Protein AF-A0A9P6IQD7-F1 (afdb_monomer_lite)

Sequence (104 aa):
MLQMFLDWALKWNGKEHVYLPDFVRHFGLLNRDASTKAFEDIINSTQIPQKRQEAIREAYKYFQEHHEETFWANHAVKHNARMTRKKAAIAIQNAGLQDAEASF

Secondary structure (DSSP, 8-state):
-HHHHHHHHH--SSS----HHHHHHHHT---HHHHHHHHHHHHT-TTS-HHHHHHHHHHHHHHHHHTHHHHHHHHHHHHHHHHHHHHHHHHHHHHHHHHHHTT-

Organism: NCBI:txid1440133

Structure (mmCIF, N/CA/C/O backbone):
data_AF-A0A9P6IQD7-F1
#
_entry.id   AF-A0A9P6IQD7-F1
#
loop_
_atom_site.group_PDB
_atom_site.id
_atom_site.type_symbol
_atom_site.label_atom_id
_atom_site.label_alt_id
_atom_site.label_comp_id
_atom_site.label_asym_id
_atom_site.label_entity_id
_atom_site.label_seq_id
_atom_site.pdbx_PDB_ins_code
_atom_site.Cartn_x
_atom_site.Cartn_y
_atom_site.Cartn_z
_atom_site.occupancy
_atom_site.B_iso_or_equiv
_atom_site.auth_seq_id
_atom_site.auth_comp_id
_atom_site.auth_asym_id
_atom_site.auth_atom_id
_atom_site.pdbx_PDB_model_num
ATOM 1 N N . MET A 1 1 ? -11.933 0.391 -9.816 1.00 81.44 1 MET A N 1
ATOM 2 C CA . MET A 1 1 ? -10.585 0.156 -9.250 1.00 81.44 1 MET A CA 1
ATOM 3 C C . MET A 1 1 ? -10.649 -0.051 -7.740 1.00 81.44 1 MET A C 1
ATOM 5 O O . MET A 1 1 ? -10.249 -1.116 -7.302 1.00 81.44 1 MET A O 1
ATOM 9 N N . LEU A 1 2 ? -11.246 0.869 -6.969 1.00 87.69 2 LEU A N 1
ATOM 10 C CA . LEU A 1 2 ? -11.431 0.712 -5.516 1.00 87.69 2 LEU A CA 1
ATOM 11 C C . LEU A 1 2 ? -12.108 -0.610 -5.106 1.00 87.69 2 LEU A C 1
ATOM 13 O O . LEU A 1 2 ? -11.624 -1.270 -4.197 1.00 87.69 2 LEU A O 1
ATOM 17 N N . GLN A 1 3 ? -13.160 -1.047 -5.811 1.00 90.75 3 GLN A N 1
ATOM 18 C CA . GLN A 1 3 ? -13.836 -2.311 -5.481 1.00 90.75 3 GLN A CA 1
ATOM 19 C C . GLN A 1 3 ? -12.893 -3.523 -5.528 1.00 90.75 3 GLN A C 1
ATOM 21 O O . GLN A 1 3 ? -12.902 -4.330 -4.61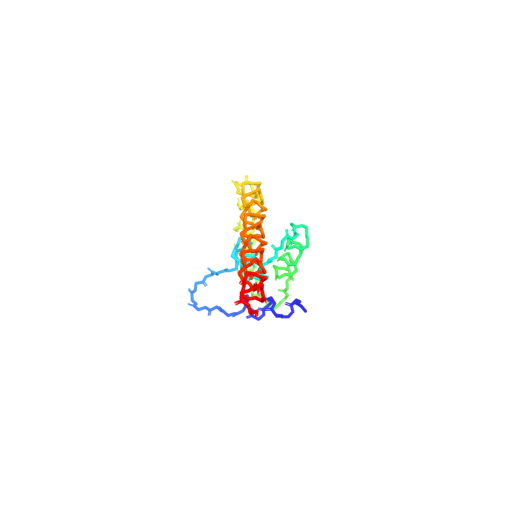6 1.00 90.75 3 GLN A O 1
ATOM 26 N N . MET A 1 4 ? -12.003 -3.601 -6.522 1.00 92.88 4 MET A N 1
ATOM 27 C CA . MET A 1 4 ? -11.005 -4.676 -6.612 1.00 92.88 4 MET A CA 1
ATOM 28 C C . MET A 1 4 ? -10.041 -4.667 -5.416 1.00 92.88 4 MET A C 1
ATOM 30 O O . MET A 1 4 ? -9.636 -5.722 -4.928 1.00 92.88 4 MET A O 1
ATOM 34 N N . PHE A 1 5 ? -9.670 -3.479 -4.936 1.00 92.62 5 PHE A N 1
ATOM 35 C CA . PHE A 1 5 ? -8.824 -3.339 -3.755 1.00 92.62 5 PHE A CA 1
ATOM 36 C C . PHE A 1 5 ? -9.553 -3.769 -2.481 1.00 92.62 5 PHE A C 1
ATOM 38 O O . PHE A 1 5 ? -8.968 -4.450 -1.640 1.00 92.62 5 PHE A O 1
ATOM 45 N N . LEU A 1 6 ? -10.837 -3.425 -2.369 1.00 92.00 6 LEU A N 1
ATOM 46 C CA . LEU A 1 6 ? -11.691 -3.851 -1.266 1.00 92.00 6 LEU A CA 1
ATOM 47 C C . LEU A 1 6 ? -11.915 -5.361 -1.284 1.00 92.00 6 LEU A C 1
ATOM 49 O O . LEU A 1 6 ? -11.739 -5.997 -0.253 1.00 92.00 6 LEU A O 1
ATOM 53 N N . ASP A 1 7 ? -12.186 -5.960 -2.441 1.00 93.25 7 ASP A N 1
ATOM 54 C CA . ASP A 1 7 ? -12.342 -7.410 -2.570 1.00 93.25 7 ASP A CA 1
ATOM 55 C C . ASP A 1 7 ? -11.080 -8.145 -2.094 1.00 93.25 7 ASP A C 1
ATOM 57 O O . ASP A 1 7 ? -11.166 -9.172 -1.425 1.00 93.25 7 ASP A O 1
ATOM 61 N N . TRP A 1 8 ? -9.890 -7.615 -2.391 1.00 93.12 8 TRP A N 1
ATOM 62 C CA . TRP A 1 8 ? -8.634 -8.144 -1.857 1.00 93.12 8 TRP A CA 1
ATOM 63 C C . TRP A 1 8 ? -8.496 -7.928 -0.345 1.00 93.12 8 TRP A C 1
ATOM 65 O O . TRP A 1 8 ? -8.111 -8.856 0.365 1.00 93.12 8 TRP A O 1
ATOM 75 N N . ALA A 1 9 ? -8.836 -6.744 0.166 1.00 90.94 9 ALA A N 1
ATOM 76 C CA . ALA A 1 9 ? -8.776 -6.437 1.596 1.00 90.94 9 ALA A CA 1
ATOM 77 C C . ALA A 1 9 ? -9.764 -7.276 2.434 1.00 90.94 9 ALA A C 1
ATOM 79 O O . ALA A 1 9 ? -9.512 -7.592 3.603 1.00 90.94 9 ALA A O 1
ATOM 80 N N . LEU A 1 10 ? -10.885 -7.670 1.828 1.00 91.19 10 LEU A N 1
ATOM 81 C CA . LEU A 1 10 ? -11.939 -8.475 2.439 1.00 91.19 1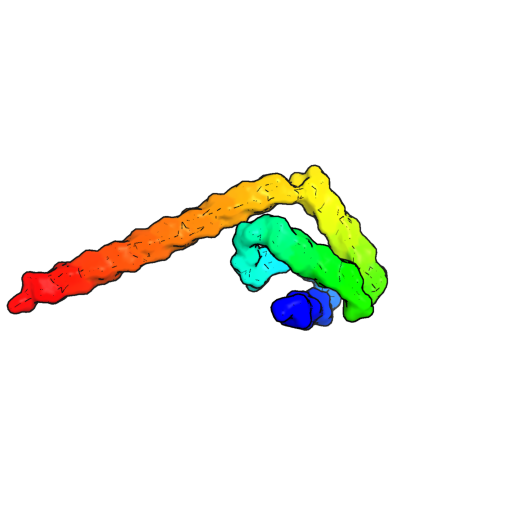0 LEU A CA 1
ATOM 82 C C . LEU A 1 10 ? -11.673 -9.984 2.373 1.00 91.19 10 LEU A C 1
ATOM 84 O O . LEU A 1 10 ? -12.285 -10.721 3.144 1.00 91.19 10 LEU A O 1
ATOM 88 N N . LYS A 1 11 ? -10.736 -10.453 1.535 1.00 87.56 11 LYS A N 1
ATOM 89 C CA . LYS A 1 11 ? -10.263 -11.852 1.510 1.00 87.56 11 LYS A CA 1
ATOM 90 C C . LYS A 1 11 ? -9.420 -12.163 2.751 1.00 87.56 11 LYS A C 1
ATOM 92 O O . LYS A 1 11 ? -8.209 -12.340 2.677 1.00 87.56 11 LYS A O 1
ATOM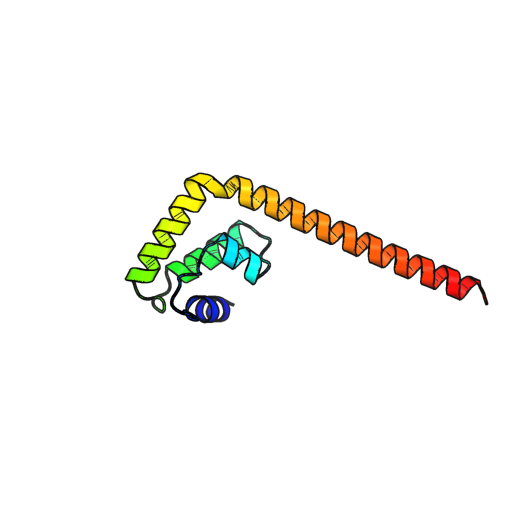 97 N N . TRP A 1 12 ? -10.060 -12.175 3.914 1.00 74.56 12 TRP A N 1
ATOM 98 C CA . TRP A 1 12 ? -9.438 -12.462 5.199 1.00 74.56 12 TRP A CA 1
ATOM 99 C C . TRP A 1 12 ? -9.379 -13.975 5.434 1.00 74.56 12 TRP A C 1
ATOM 101 O O . TRP A 1 12 ? -10.406 -14.620 5.614 1.00 74.56 12 TRP A O 1
ATOM 111 N N . ASN A 1 13 ? -8.170 -14.538 5.475 1.00 70.69 13 ASN A N 1
ATOM 112 C CA . ASN A 1 13 ? -7.934 -15.966 5.736 1.00 70.69 13 ASN A CA 1
ATOM 113 C C . ASN A 1 13 ? -7.444 -16.211 7.177 1.00 70.69 13 ASN A C 1
ATOM 115 O O . ASN A 1 13 ? -6.528 -16.997 7.406 1.00 70.69 13 ASN A O 1
ATOM 119 N N . GLY A 1 14 ? -7.992 -15.481 8.155 1.00 74.38 14 GLY A N 1
ATOM 120 C CA . GLY A 1 14 ? -7.616 -15.606 9.572 1.00 74.38 14 GLY A CA 1
ATOM 121 C C . GLY A 1 14 ? -6.327 -14.878 9.981 1.00 74.38 14 GLY A C 1
ATOM 122 O O . GLY A 1 14 ? -5.946 -14.923 11.148 1.00 74.38 14 GLY A O 1
ATOM 123 N N . LYS A 1 15 ? -5.674 -14.159 9.060 1.00 81.31 15 LYS A N 1
ATOM 124 C CA . LYS A 1 15 ? -4.527 -13.279 9.332 1.00 81.31 15 LYS A CA 1
ATOM 125 C C . LYS A 1 15 ? -4.702 -11.963 8.581 1.00 81.31 15 LYS A C 1
ATOM 127 O O . LYS A 1 15 ? -5.122 -11.982 7.429 1.00 81.31 15 LYS A O 1
ATOM 132 N N . GLU A 1 16 ? -4.410 -10.842 9.240 1.00 85.75 16 GLU A N 1
ATOM 133 C CA . GLU A 1 16 ? -4.409 -9.533 8.579 1.00 85.75 16 GLU A CA 1
ATOM 134 C C . GLU A 1 16 ? -3.262 -9.467 7.562 1.00 85.75 16 GLU A C 1
ATOM 136 O O . GLU A 1 16 ? -2.131 -9.862 7.855 1.00 85.75 16 GLU A O 1
ATOM 141 N N . HIS A 1 17 ? -3.579 -9.021 6.351 1.00 87.12 17 HIS A N 1
ATOM 142 C CA . HIS A 1 17 ? -2.659 -8.943 5.212 1.00 87.12 17 HIS A CA 1
ATOM 143 C C . HIS A 1 17 ? -2.707 -7.579 4.517 1.00 87.12 17 HIS A C 1
ATOM 145 O O . HIS A 1 17 ? -1.942 -7.332 3.584 1.00 87.12 17 HIS A O 1
ATOM 151 N N . VAL A 1 18 ? -3.603 -6.691 4.953 1.00 91.94 18 VAL A N 1
ATOM 152 C CA . VAL A 1 18 ? -3.757 -5.345 4.408 1.00 91.94 18 VAL A CA 1
ATOM 153 C C . VAL A 1 18 ? -2.695 -4.434 5.023 1.00 91.94 18 VAL A C 1
ATOM 155 O O . VAL A 1 18 ? -2.927 -3.735 6.004 1.00 91.94 18 VAL A O 1
ATOM 158 N N . TYR A 1 19 ? -1.512 -4.437 4.413 1.00 94.19 19 TYR A N 1
ATOM 159 C CA . TYR A 1 19 ? -0.407 -3.528 4.721 1.00 94.19 19 TYR A CA 1
ATOM 160 C C . TYR A 1 19 ? 0.009 -2.780 3.455 1.00 94.19 19 TYR A C 1
ATOM 162 O O . TYR A 1 19 ? 0.023 -3.376 2.377 1.00 94.19 19 TYR A O 1
ATOM 170 N N . LEU A 1 20 ? 0.390 -1.499 3.564 1.00 94.38 20 LEU A N 1
ATOM 171 C CA . LEU A 1 20 ? 0.724 -0.679 2.389 1.00 94.38 20 LEU A CA 1
ATOM 172 C C . LEU A 1 20 ? 1.788 -1.342 1.488 1.00 94.38 20 LEU A C 1
ATOM 174 O O . LEU A 1 20 ? 1.561 -1.420 0.280 1.00 94.38 20 LEU A O 1
ATOM 178 N N . PRO A 1 21 ? 2.907 -1.889 2.010 1.00 94.06 21 PRO A N 1
ATOM 179 C CA . PRO A 1 21 ? 3.901 -2.543 1.160 1.00 94.06 21 PRO A CA 1
ATOM 180 C C . PRO A 1 21 ? 3.352 -3.735 0.379 1.00 94.06 21 PRO A C 1
ATOM 182 O O . PRO A 1 21 ? 3.730 -3.946 -0.774 1.00 94.06 21 PRO A O 1
ATOM 185 N N . ASP A 1 22 ? 2.475 -4.522 0.996 1.00 93.75 22 ASP A N 1
ATOM 186 C CA . ASP A 1 22 ? 1.898 -5.711 0.375 1.00 93.75 22 ASP A CA 1
ATOM 187 C C . ASP A 1 22 ? 0.823 -5.335 -0.635 1.00 93.75 22 ASP A C 1
ATOM 189 O O . ASP A 1 22 ? 0.808 -5.886 -1.732 1.00 93.75 22 ASP A O 1
ATOM 193 N N . PHE A 1 23 ? 0.015 -4.320 -0.328 1.00 94.44 23 PHE A N 1
ATOM 194 C CA . PHE A 1 23 ? -0.925 -3.708 -1.258 1.00 94.44 23 PHE A CA 1
ATOM 195 C C . PHE A 1 23 ? -0.218 -3.204 -2.527 1.00 94.44 23 PHE A C 1
ATOM 197 O O . PHE A 1 23 ? -0.572 -3.590 -3.643 1.00 94.44 23 PHE A O 1
ATOM 204 N N . VAL A 1 24 ? 0.844 -2.410 -2.364 1.00 94.31 24 VAL A N 1
ATOM 205 C CA . VAL A 1 24 ? 1.632 -1.855 -3.475 1.00 94.31 24 VAL A CA 1
ATOM 206 C C . VAL A 1 24 ? 2.239 -2.963 -4.336 1.00 94.31 24 VAL A C 1
ATOM 208 O O . VAL A 1 24 ? 2.156 -2.904 -5.564 1.00 94.31 24 VAL A O 1
ATOM 211 N N . ARG A 1 25 ? 2.813 -4.003 -3.716 1.00 91.75 25 ARG A N 1
ATOM 212 C CA . ARG A 1 25 ? 3.393 -5.144 -4.443 1.00 91.75 25 ARG A CA 1
ATOM 213 C C . ARG A 1 25 ? 2.335 -5.985 -5.147 1.00 91.75 25 ARG A C 1
ATOM 215 O O . ARG A 1 25 ? 2.568 -6.394 -6.281 1.00 91.75 25 ARG A O 1
ATOM 222 N N . HIS A 1 26 ? 1.202 -6.241 -4.496 1.00 91.56 26 HIS A N 1
ATOM 223 C CA . HIS A 1 26 ? 0.126 -7.073 -5.030 1.00 91.56 26 HIS A CA 1
ATOM 224 C C . HIS A 1 26 ? -0.469 -6.469 -6.304 1.00 91.56 26 HIS A C 1
ATOM 226 O O . HIS A 1 26 ? -0.653 -7.175 -7.293 1.00 91.56 26 HIS A O 1
ATOM 232 N N . PHE A 1 27 ? -0.700 -5.154 -6.306 1.00 91.69 27 PHE A N 1
ATOM 233 C CA . PHE A 1 27 ? -1.266 -4.440 -7.451 1.00 91.69 27 PHE A CA 1
ATOM 234 C C . PHE A 1 27 ? -0.215 -3.826 -8.387 1.00 91.69 27 PHE A C 1
ATOM 236 O O . PHE A 1 27 ? -0.570 -3.225 -9.398 1.00 91.69 27 PHE A O 1
ATOM 243 N N . GLY A 1 28 ? 1.077 -3.984 -8.079 1.00 90.06 28 GLY A N 1
ATOM 244 C CA . GLY A 1 28 ? 2.176 -3.465 -8.894 1.00 90.06 28 GLY A CA 1
ATOM 245 C C . GLY A 1 28 ? 2.154 -1.943 -9.051 1.00 90.06 28 GLY A C 1
ATOM 246 O O . GLY A 1 28 ? 2.471 -1.436 -10.127 1.00 90.06 28 GLY A O 1
ATOM 247 N N . LEU A 1 29 ? 1.749 -1.215 -8.008 1.00 91.50 29 LEU A N 1
ATOM 248 C CA . LEU A 1 29 ? 1.541 0.230 -8.072 1.00 91.50 29 LEU A CA 1
ATOM 249 C C . LEU A 1 29 ? 2.871 0.980 -7.973 1.00 91.50 29 LEU A C 1
ATOM 251 O O . LEU A 1 29 ? 3.666 0.741 -7.074 1.00 91.50 29 LEU A O 1
ATOM 255 N N . LEU A 1 30 ? 3.130 1.894 -8.905 1.00 87.19 30 LEU A N 1
ATOM 256 C CA . LEU A 1 30 ? 4.443 2.545 -9.029 1.00 87.19 30 LEU A CA 1
ATOM 257 C C . LEU A 1 30 ? 4.458 3.989 -8.532 1.00 87.19 30 LEU A C 1
ATOM 259 O O . LEU A 1 30 ? 5.500 4.490 -8.120 1.00 87.19 30 LEU A O 1
ATOM 263 N N . ASN A 1 31 ? 3.313 4.662 -8.602 1.00 91.12 31 ASN A N 1
ATOM 264 C CA . ASN A 1 31 ? 3.182 6.048 -8.188 1.00 91.12 31 ASN A CA 1
ATOM 265 C C . ASN A 1 31 ? 2.880 6.099 -6.687 1.00 91.12 31 ASN A C 1
ATOM 267 O O . ASN A 1 31 ? 1.835 5.601 -6.269 1.00 91.12 31 ASN A O 1
ATOM 271 N N . ARG A 1 32 ? 3.788 6.690 -5.901 1.00 92.56 32 ARG A N 1
ATOM 272 C CA . ARG A 1 32 ? 3.660 6.814 -4.442 1.00 92.56 32 ARG A CA 1
ATOM 273 C C . ARG A 1 32 ? 2.319 7.424 -4.046 1.00 92.56 32 ARG A C 1
ATOM 275 O O . ARG A 1 32 ? 1.527 6.748 -3.399 1.00 92.56 32 ARG A O 1
ATOM 282 N N . ASP A 1 33 ? 2.040 8.641 -4.496 1.00 93.06 33 ASP A N 1
ATOM 283 C CA . ASP A 1 33 ? 0.878 9.416 -4.050 1.00 93.06 33 ASP A CA 1
ATOM 284 C C . ASP A 1 33 ? -0.443 8.727 -4.404 1.00 93.06 33 ASP A C 1
ATOM 286 O O . ASP A 1 33 ? -1.337 8.606 -3.568 1.00 93.06 33 ASP A O 1
ATOM 290 N N . ALA A 1 34 ? -0.554 8.200 -5.627 1.00 92.50 34 ALA A N 1
ATOM 291 C CA . ALA A 1 34 ? -1.738 7.468 -6.064 1.00 92.50 34 ALA A CA 1
ATOM 292 C C . ALA A 1 34 ? -1.934 6.159 -5.281 1.00 92.50 34 ALA A C 1
ATOM 294 O O . ALA A 1 34 ? -3.066 5.802 -4.961 1.00 92.50 34 ALA A O 1
ATOM 295 N N . SER A 1 35 ? -0.845 5.452 -4.960 1.00 94.25 35 SER A N 1
ATOM 296 C CA . SER A 1 35 ? -0.904 4.213 -4.174 1.00 94.25 35 SER A CA 1
ATOM 297 C C . SER A 1 35 ? -1.316 4.482 -2.736 1.00 94.25 35 SER A C 1
ATOM 299 O O . SER A 1 35 ? -2.180 3.791 -2.208 1.00 94.25 35 SER A O 1
ATOM 301 N N . THR A 1 36 ? -0.711 5.498 -2.123 1.00 94.62 36 THR A N 1
ATOM 302 C CA . THR A 1 36 ? -1.027 5.950 -0.772 1.00 94.62 36 THR A CA 1
ATOM 303 C C . THR A 1 36 ? -2.490 6.365 -0.678 1.00 94.62 36 THR A C 1
ATOM 305 O O . THR A 1 36 ? -3.216 5.838 0.160 1.00 94.62 36 THR A O 1
ATOM 308 N N . LYS A 1 37 ? -2.966 7.199 -1.609 1.00 95.50 37 LYS A N 1
ATOM 309 C CA . LYS A 1 37 ? -4.371 7.612 -1.658 1.00 95.50 37 LYS A CA 1
ATOM 310 C C . LYS A 1 37 ? -5.321 6.423 -1.809 1.00 95.50 37 LYS A C 1
ATOM 312 O O . LYS A 1 37 ? -6.288 6.308 -1.067 1.00 95.50 37 LYS A O 1
ATOM 317 N N . ALA A 1 38 ? -5.025 5.503 -2.728 1.00 95.19 38 ALA A N 1
ATOM 318 C CA . ALA A 1 38 ? -5.840 4.305 -2.911 1.00 95.19 38 ALA A CA 1
ATOM 319 C C . ALA A 1 38 ? -5.868 3.412 -1.658 1.00 95.19 38 ALA A C 1
ATOM 321 O O . ALA A 1 38 ? -6.886 2.787 -1.373 1.00 95.19 38 ALA A O 1
ATOM 322 N N . PHE A 1 39 ? -4.766 3.346 -0.909 1.00 95.81 39 PHE A N 1
ATOM 323 C CA . PHE A 1 39 ? -4.700 2.602 0.345 1.00 95.81 39 PHE A CA 1
ATOM 324 C C . PHE A 1 39 ? -5.503 3.283 1.461 1.00 95.81 39 PHE A C 1
ATOM 326 O O . PHE A 1 39 ? -6.213 2.61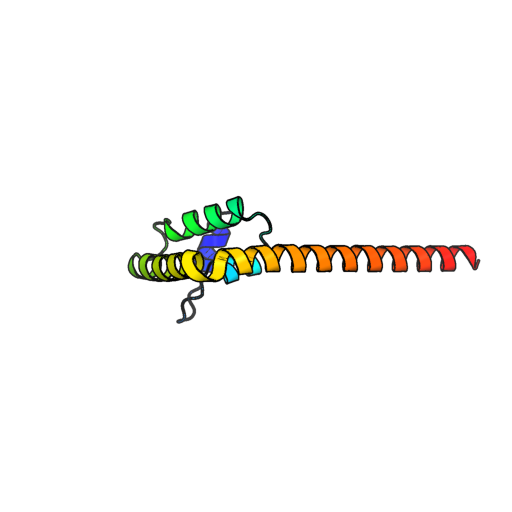8 2.213 1.00 95.81 39 PHE A O 1
ATOM 333 N N . GLU A 1 40 ? -5.467 4.611 1.534 1.00 95.38 40 GLU A N 1
ATOM 334 C CA . GLU A 1 40 ? -6.296 5.390 2.456 1.00 95.38 40 GLU A CA 1
ATOM 335 C C . GLU A 1 40 ? -7.792 5.237 2.146 1.00 95.38 40 GLU A C 1
ATOM 337 O O . GLU A 1 40 ? -8.593 5.090 3.070 1.00 95.38 40 GLU A O 1
ATOM 342 N N . ASP A 1 41 ? -8.176 5.172 0.868 1.00 95.06 41 ASP A N 1
ATOM 343 C CA . ASP A 1 41 ? -9.558 4.893 0.458 1.00 95.06 41 ASP A CA 1
ATOM 344 C C . ASP A 1 41 ? -10.038 3.512 0.955 1.00 95.06 41 ASP A C 1
ATOM 346 O O . ASP A 1 41 ? -11.200 3.354 1.334 1.00 95.06 41 ASP A O 1
ATOM 350 N N . ILE A 1 42 ? -9.149 2.510 1.009 1.00 93.69 42 ILE A N 1
ATOM 351 C CA . ILE A 1 42 ? -9.444 1.186 1.586 1.00 93.69 42 ILE A CA 1
ATOM 352 C C . ILE A 1 42 ? -9.655 1.301 3.097 1.00 93.69 42 ILE A C 1
ATOM 354 O O . ILE A 1 42 ? -10.660 0.815 3.611 1.00 93.69 42 ILE A O 1
ATOM 358 N N . ILE A 1 43 ? -8.735 1.962 3.805 1.00 93.00 43 ILE A N 1
ATOM 359 C CA . ILE A 1 43 ? -8.789 2.141 5.265 1.00 93.00 43 ILE A CA 1
ATOM 360 C C . ILE A 1 43 ? -10.066 2.871 5.703 1.00 93.00 43 ILE A C 1
ATOM 362 O O . ILE A 1 43 ? -10.635 2.557 6.749 1.00 93.00 43 ILE A O 1
ATOM 366 N N . ASN A 1 44 ? -10.501 3.860 4.923 1.00 93.38 44 ASN A N 1
ATOM 367 C CA . ASN A 1 44 ? -11.682 4.671 5.212 1.00 93.38 44 ASN A CA 1
ATOM 368 C C . ASN A 1 44 ? -12.994 4.029 4.724 1.00 93.38 44 ASN A C 1
ATOM 370 O O . ASN A 1 44 ? -14.068 4.586 4.948 1.00 93.38 44 ASN A O 1
ATOM 374 N N . SER A 1 45 ? -12.936 2.873 4.059 1.00 93.62 45 SER A N 1
ATOM 375 C CA . SER A 1 45 ? -14.120 2.207 3.524 1.00 93.62 45 SER A CA 1
ATOM 376 C C . SER A 1 45 ? -14.975 1.594 4.627 1.00 93.62 45 SER A C 1
ATOM 378 O O . SER A 1 45 ? -14.514 0.767 5.414 1.00 93.62 45 SER A O 1
ATOM 380 N N . THR A 1 46 ? -16.271 1.903 4.608 1.00 92.94 46 THR A N 1
ATOM 381 C CA . THR A 1 46 ? -17.274 1.328 5.520 1.00 92.94 46 THR A CA 1
ATOM 382 C C . THR A 1 46 ? -17.452 -0.184 5.364 1.00 92.94 46 THR A C 1
ATOM 384 O O . THR A 1 46 ? -18.051 -0.817 6.229 1.00 92.94 46 THR A O 1
ATOM 387 N N . GLN A 1 47 ? -16.920 -0.782 4.290 1.00 92.50 47 GLN A N 1
ATOM 388 C CA . GLN A 1 47 ? -16.951 -2.231 4.075 1.00 92.50 47 GLN A CA 1
ATOM 389 C C . GLN A 1 47 ? -15.967 -2.985 4.984 1.00 92.50 47 GLN A C 1
ATOM 391 O O . GLN A 1 47 ? -16.173 -4.165 5.262 1.00 92.50 47 GLN A O 1
ATOM 396 N N . ILE A 1 48 ? -14.897 -2.331 5.454 1.00 90.69 48 ILE A N 1
ATOM 397 C CA . ILE A 1 48 ? -13.942 -2.946 6.381 1.00 90.69 48 ILE A CA 1
ATOM 398 C C . ILE A 1 48 ? -14.450 -2.755 7.816 1.00 90.69 48 ILE A C 1
ATOM 400 O O . ILE A 1 48 ? -14.714 -1.619 8.205 1.00 90.69 48 ILE A O 1
ATOM 404 N N . PRO A 1 49 ? -14.547 -3.819 8.638 1.00 91.06 49 PRO A N 1
ATOM 405 C CA . PRO A 1 49 ? -14.936 -3.693 10.041 1.00 91.06 49 PRO A CA 1
ATOM 406 C C . PRO A 1 49 ? -14.039 -2.712 10.805 1.00 91.06 49 PRO A C 1
ATOM 408 O O . PRO A 1 49 ? -12.817 -2.776 10.681 1.00 91.06 49 PRO A O 1
ATOM 411 N N . GLN A 1 50 ? -14.625 -1.865 11.656 1.00 91.19 50 GLN A N 1
ATOM 412 C CA . GLN A 1 50 ? -13.913 -0.788 12.361 1.00 91.19 50 GLN A CA 1
ATOM 413 C C . GLN A 1 50 ? -12.655 -1.270 13.105 1.00 91.19 50 GLN A C 1
ATOM 415 O O . GLN A 1 50 ? -11.583 -0.697 12.943 1.00 91.19 50 GLN A O 1
ATOM 420 N N . LYS A 1 51 ? -12.743 -2.394 13.826 1.00 89.62 51 LYS A N 1
ATOM 421 C CA . LYS A 1 51 ? -11.591 -2.988 14.526 1.00 89.62 51 LYS A CA 1
ATOM 422 C C . LYS A 1 51 ? -10.430 -3.337 13.581 1.00 89.62 51 LYS A C 1
ATOM 424 O O . LYS A 1 51 ? -9.267 -3.217 13.951 1.00 89.62 51 LYS A O 1
ATOM 429 N N . ARG A 1 52 ? -10.735 -3.779 12.354 1.00 91.06 52 ARG A N 1
ATOM 430 C CA . ARG A 1 52 ? -9.713 -4.027 11.325 1.00 91.06 52 ARG A CA 1
ATOM 431 C C . ARG A 1 52 ? -9.160 -2.716 10.780 1.00 91.06 52 ARG A C 1
ATOM 433 O O . ARG A 1 52 ? -7.954 -2.617 10.608 1.00 91.06 52 ARG A O 1
ATOM 440 N N . GLN A 1 53 ? -10.004 -1.706 10.559 1.00 92.69 53 GLN A N 1
ATOM 441 C CA . GLN A 1 53 ? -9.532 -0.384 10.137 1.00 92.69 53 GLN A CA 1
ATOM 442 C C . GLN A 1 53 ? -8.532 0.201 11.140 1.00 92.69 53 GLN A C 1
ATOM 444 O O . GLN A 1 53 ? -7.503 0.721 10.727 1.00 92.69 53 GLN A O 1
ATOM 449 N N . GLU A 1 54 ? -8.805 0.090 12.440 1.00 92.00 54 GLU A N 1
ATOM 450 C CA . GLU A 1 54 ? -7.909 0.551 13.508 1.00 92.00 54 GLU A CA 1
ATOM 451 C C . GLU A 1 54 ? -6.552 -0.162 13.452 1.00 92.00 54 GLU A C 1
ATOM 453 O O . GLU A 1 54 ? -5.518 0.503 13.401 1.00 92.00 54 GLU A O 1
ATOM 458 N N . ALA A 1 55 ? -6.551 -1.494 13.345 1.00 91.56 55 ALA A N 1
ATOM 459 C CA . ALA A 1 55 ? -5.320 -2.277 13.220 1.00 91.56 55 ALA A CA 1
ATOM 460 C C . ALA A 1 55 ? -4.517 -1.920 11.953 1.00 91.56 55 ALA A C 1
ATOM 462 O O . ALA A 1 55 ? -3.293 -1.790 11.999 1.00 91.56 55 ALA A O 1
ATOM 463 N N . ILE A 1 56 ? -5.198 -1.725 10.818 1.00 93.62 56 ILE A N 1
ATOM 464 C CA . ILE A 1 56 ? -4.555 -1.323 9.560 1.00 93.62 56 ILE A CA 1
ATOM 465 C C . ILE A 1 56 ? -3.987 0.100 9.681 1.00 93.62 56 ILE A C 1
ATOM 467 O O . ILE A 1 56 ? -2.868 0.342 9.233 1.00 93.62 56 ILE A O 1
ATOM 471 N N . ARG A 1 57 ? -4.711 1.038 10.311 1.00 94.75 57 ARG A N 1
ATOM 472 C CA . ARG A 1 57 ? -4.240 2.416 10.553 1.00 94.75 57 ARG A CA 1
ATOM 473 C C . ARG A 1 57 ? -2.998 2.445 11.428 1.00 94.75 57 ARG A C 1
ATOM 475 O O . ARG A 1 57 ? -2.071 3.187 11.122 1.00 94.75 57 ARG A O 1
ATOM 482 N N . GLU A 1 58 ? -2.971 1.654 12.493 1.00 94.38 58 GLU A N 1
ATOM 483 C CA . GLU A 1 58 ? -1.819 1.568 13.388 1.00 94.38 58 GLU A CA 1
ATOM 484 C C . GLU A 1 58 ? -0.583 1.047 12.645 1.00 94.38 58 GLU A C 1
ATOM 486 O O . GLU A 1 58 ? 0.475 1.679 12.673 1.00 94.38 58 GLU A O 1
ATOM 491 N N . ALA A 1 59 ? -0.737 -0.042 11.888 1.00 93.75 59 ALA A N 1
ATOM 492 C CA . ALA A 1 59 ? 0.342 -0.585 11.069 1.00 93.75 59 ALA A CA 1
ATOM 493 C C . ALA A 1 59 ? 0.799 0.397 9.977 1.00 93.75 59 ALA A C 1
ATOM 495 O O . ALA A 1 59 ? 1.991 0.495 9.682 1.00 93.75 59 ALA A O 1
ATOM 496 N N . TYR A 1 60 ? -0.138 1.142 9.384 1.00 95.69 60 TYR A N 1
ATOM 497 C CA . TYR A 1 60 ? 0.165 2.158 8.383 1.00 95.69 60 TYR A CA 1
ATOM 498 C C . TYR A 1 60 ? 0.956 3.324 8.980 1.00 95.69 60 TYR A C 1
ATOM 500 O O . TYR A 1 60 ? 1.988 3.696 8.425 1.00 95.69 60 TYR A O 1
ATOM 508 N N . LYS A 1 61 ? 0.547 3.832 10.146 1.00 95.75 61 LYS A N 1
ATOM 509 C CA . LYS A 1 61 ? 1.271 4.885 10.865 1.00 95.75 61 LYS A CA 1
ATOM 510 C C . LYS A 1 61 ? 2.689 4.440 11.229 1.00 95.75 61 LYS A C 1
ATOM 512 O O . LYS A 1 61 ? 3.646 5.155 10.949 1.00 95.75 61 LYS A O 1
ATOM 517 N N . TYR A 1 62 ? 2.836 3.228 11.766 1.00 95.19 62 TYR A N 1
ATOM 518 C CA . TYR A 1 62 ? 4.151 2.662 12.073 1.00 95.19 62 TYR A CA 1
ATOM 519 C C . TYR A 1 62 ? 5.044 2.583 10.825 1.00 95.19 62 TYR A C 1
ATOM 521 O O . TYR A 1 62 ? 6.220 2.948 10.868 1.00 95.19 62 TYR A O 1
ATOM 529 N N . PHE A 1 63 ? 4.479 2.152 9.694 1.00 94.38 63 PHE A N 1
ATOM 530 C CA . PHE A 1 63 ? 5.184 2.113 8.418 1.00 94.38 63 PHE A CA 1
ATOM 531 C C . PHE A 1 63 ? 5.626 3.508 7.948 1.00 94.38 63 PHE A C 1
ATOM 533 O O . PHE A 1 63 ? 6.769 3.651 7.509 1.00 94.38 63 PHE A O 1
ATOM 540 N N . GLN A 1 64 ? 4.759 4.519 8.056 1.00 93.94 64 GLN A N 1
ATOM 541 C CA . GLN A 1 64 ? 5.084 5.905 7.703 1.00 93.94 64 GLN A CA 1
ATOM 542 C C . GLN A 1 64 ? 6.264 6.436 8.521 1.00 93.94 64 GLN A C 1
ATOM 544 O O . GLN A 1 64 ? 7.188 7.022 7.966 1.00 93.94 64 GLN A O 1
ATOM 549 N N . GLU A 1 65 ? 6.276 6.158 9.823 1.00 94.69 65 GLU A N 1
ATOM 550 C CA . GLU A 1 65 ? 7.312 6.644 10.738 1.00 94.69 65 GLU A CA 1
ATOM 551 C C . GLU A 1 65 ? 8.675 5.952 10.552 1.00 94.69 65 GLU A C 1
ATOM 553 O O . GLU A 1 65 ? 9.707 6.585 10.766 1.00 94.69 65 GLU A O 1
ATOM 558 N N . HIS A 1 66 ? 8.709 4.675 10.144 1.00 93.00 66 HIS A N 1
ATOM 559 C CA . HIS A 1 66 ? 9.940 3.866 10.213 1.00 93.00 66 HIS A CA 1
ATOM 560 C C . HIS A 1 66 ? 10.447 3.320 8.874 1.00 93.00 66 HIS A C 1
ATOM 562 O O . HIS A 1 66 ? 11.612 2.927 8.768 1.00 93.00 66 HIS A O 1
ATOM 568 N N . HIS A 1 67 ? 9.591 3.205 7.857 1.00 91.31 67 HIS A N 1
ATOM 569 C CA . HIS A 1 67 ? 9.885 2.373 6.684 1.00 91.31 67 HIS A CA 1
ATOM 570 C C . HIS A 1 67 ? 9.524 3.009 5.342 1.00 91.31 67 HIS A C 1
ATOM 572 O O . HIS A 1 67 ? 9.976 2.511 4.308 1.00 91.31 67 HIS A O 1
ATOM 578 N N . GLU A 1 68 ? 8.736 4.085 5.330 1.00 91.31 68 GLU A N 1
ATOM 579 C CA . GLU A 1 68 ? 8.176 4.649 4.102 1.00 91.31 68 GLU A CA 1
ATOM 580 C C . GLU A 1 68 ? 9.247 5.091 3.100 1.00 91.31 68 GLU A C 1
ATOM 582 O O . GLU A 1 68 ? 9.215 4.671 1.940 1.00 91.31 68 GLU A O 1
ATOM 587 N N . GLU A 1 69 ? 10.216 5.895 3.537 1.00 90.50 69 GLU A N 1
ATOM 588 C CA . GLU A 1 69 ? 11.253 6.430 2.653 1.00 90.50 69 GLU A CA 1
ATOM 589 C C . GLU A 1 69 ? 12.084 5.305 2.019 1.00 90.50 69 GLU A C 1
ATOM 591 O O . GLU A 1 69 ? 12.210 5.210 0.793 1.00 90.50 69 GLU A O 1
ATOM 596 N N . THR A 1 70 ? 12.583 4.386 2.851 1.00 92.81 70 THR A N 1
ATOM 597 C CA . THR A 1 70 ? 13.376 3.238 2.396 1.00 92.81 70 THR A CA 1
ATOM 598 C C . THR A 1 70 ? 12.569 2.317 1.482 1.00 92.81 70 THR A C 1
ATOM 600 O O . THR A 1 70 ? 13.107 1.775 0.512 1.00 92.81 70 THR A O 1
ATOM 603 N N . PHE A 1 71 ? 11.277 2.124 1.754 1.00 94.38 71 PHE A N 1
ATOM 604 C CA . PHE A 1 71 ? 10.409 1.318 0.905 1.00 94.38 71 PHE A CA 1
ATOM 605 C C . PHE A 1 71 ? 10.278 1.919 -0.496 1.00 94.38 71 PHE A C 1
ATOM 607 O O . PHE A 1 71 ? 10.546 1.218 -1.474 1.00 94.38 71 PHE A O 1
ATOM 614 N N . TRP A 1 72 ? 9.910 3.198 -0.609 1.00 92.56 72 TRP A N 1
ATOM 615 C CA . TRP A 1 72 ? 9.673 3.833 -1.907 1.00 92.56 72 TRP A CA 1
ATOM 616 C C . TRP A 1 72 ? 10.951 3.979 -2.732 1.00 92.56 72 TRP A C 1
ATOM 618 O O . TRP A 1 72 ? 10.927 3.698 -3.934 1.00 92.56 72 TRP A O 1
ATOM 628 N N . ALA A 1 73 ? 12.078 4.308 -2.093 1.00 90.12 73 ALA A N 1
ATOM 629 C CA . ALA A 1 73 ? 13.381 4.335 -2.755 1.00 90.12 73 ALA A CA 1
ATOM 630 C C . ALA A 1 73 ? 13.729 2.961 -3.358 1.00 90.12 73 ALA A C 1
ATOM 632 O O . ALA A 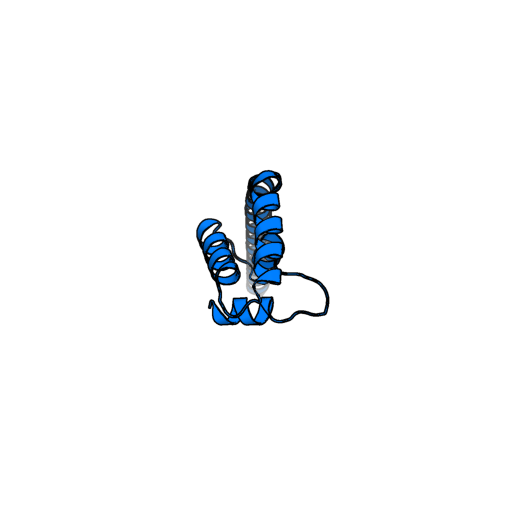1 73 ? 14.018 2.840 -4.552 1.00 90.12 73 ALA A O 1
ATOM 633 N N . ASN A 1 74 ? 13.605 1.891 -2.564 1.00 89.75 74 ASN A N 1
ATOM 634 C CA . ASN A 1 74 ? 13.868 0.528 -3.029 1.00 89.75 74 ASN A CA 1
ATOM 635 C C . ASN A 1 74 ? 12.877 0.061 -4.100 1.00 89.75 74 ASN A C 1
ATOM 637 O O . ASN A 1 74 ? 13.248 -0.681 -5.014 1.00 89.75 74 ASN A O 1
ATOM 641 N N . HIS A 1 75 ? 11.615 0.468 -3.992 1.00 89.38 75 HIS A N 1
ATOM 642 C CA . HIS A 1 75 ? 10.578 0.109 -4.947 1.00 89.38 75 HIS A CA 1
ATOM 643 C C . HIS A 1 75 ? 10.867 0.701 -6.334 1.00 89.38 75 HIS A C 1
ATOM 645 O O . HIS A 1 75 ? 10.845 -0.026 -7.332 1.00 89.38 75 HIS A O 1
ATOM 651 N N . ALA A 1 76 ? 11.243 1.983 -6.389 1.00 83.12 76 ALA A N 1
ATOM 652 C CA . ALA A 1 76 ? 11.635 2.660 -7.623 1.00 83.12 76 ALA A CA 1
ATOM 653 C C . ALA A 1 76 ? 12.864 2.004 -8.276 1.00 83.12 76 ALA A C 1
ATOM 655 O O . ALA A 1 76 ? 12.855 1.714 -9.476 1.00 83.12 76 ALA A O 1
ATOM 656 N N . VAL A 1 77 ? 13.896 1.685 -7.485 1.00 85.31 77 VAL A N 1
ATOM 657 C CA . VAL A 1 77 ? 15.113 1.016 -7.978 1.00 85.31 77 VAL A CA 1
ATOM 658 C C . VAL A 1 77 ? 14.796 -0.364 -8.558 1.00 85.31 77 VAL A C 1
ATOM 660 O O . VAL A 1 77 ? 15.213 -0.675 -9.677 1.00 85.31 77 VAL A O 1
ATOM 663 N N . LYS A 1 78 ? 14.023 -1.193 -7.843 1.00 84.75 78 LYS A N 1
ATOM 664 C CA . LYS A 1 78 ? 13.636 -2.533 -8.320 1.00 84.75 78 LYS A CA 1
ATOM 665 C C . LYS A 1 78 ? 12.820 -2.467 -9.608 1.00 84.75 78 LYS A C 1
ATOM 667 O O . LYS A 1 78 ? 13.038 -3.282 -10.509 1.00 84.75 78 LYS A O 1
ATOM 672 N N . HIS A 1 79 ? 11.912 -1.500 -9.717 1.00 80.19 79 HIS A N 1
ATOM 673 C CA . HIS A 1 79 ? 11.141 -1.285 -10.934 1.00 80.19 79 HIS A CA 1
ATOM 674 C C . HIS A 1 79 ? 12.042 -0.904 -12.118 1.00 80.19 79 HIS A C 1
ATOM 676 O O . HIS A 1 79 ? 11.980 -1.544 -13.172 1.00 80.19 79 HIS A O 1
ATOM 682 N N . ASN A 1 80 ? 12.935 0.071 -11.932 1.00 79.31 80 ASN A N 1
ATOM 683 C CA . ASN A 1 80 ? 13.858 0.515 -12.976 1.00 79.31 80 ASN A CA 1
ATOM 684 C C . ASN A 1 80 ? 14.783 -0.618 -13.432 1.00 79.31 80 ASN A C 1
ATOM 686 O O . ASN A 1 80 ? 14.905 -0.869 -14.631 1.00 79.31 80 ASN A O 1
ATOM 690 N N . ALA A 1 81 ? 15.346 -1.382 -12.493 1.00 81.12 81 ALA A N 1
ATOM 691 C CA . ALA A 1 81 ? 16.167 -2.548 -12.809 1.00 81.12 81 ALA A CA 1
ATOM 692 C C . ALA A 1 81 ? 15.395 -3.596 -13.631 1.00 81.12 81 ALA A C 1
ATOM 694 O O . ALA A 1 81 ? 15.929 -4.148 -14.597 1.00 81.12 81 ALA A O 1
ATOM 695 N N . ARG A 1 82 ? 14.123 -3.853 -13.295 1.00 82.75 82 ARG A N 1
ATOM 696 C CA . ARG A 1 82 ? 13.261 -4.767 -14.060 1.00 82.75 82 ARG A CA 1
ATOM 697 C C . ARG A 1 82 ? 13.027 -4.264 -15.486 1.00 82.75 82 ARG A C 1
ATOM 699 O O . ARG A 1 82 ? 13.089 -5.064 -16.419 1.00 82.75 82 ARG A O 1
ATOM 706 N N . MET A 1 83 ? 12.777 -2.969 -15.664 1.00 82.31 83 MET A N 1
ATOM 707 C CA . MET A 1 83 ? 12.566 -2.372 -16.986 1.00 82.31 83 MET A CA 1
ATOM 708 C C . MET A 1 83 ? 13.825 -2.416 -17.851 1.00 82.31 83 MET A C 1
ATOM 710 O O . MET A 1 83 ? 13.741 -2.793 -19.019 1.00 82.31 83 MET A O 1
ATOM 714 N N . THR A 1 84 ? 14.994 -2.121 -17.283 1.00 82.19 84 THR A N 1
ATOM 715 C CA . THR A 1 84 ? 16.277 -2.223 -17.993 1.00 82.19 84 THR A CA 1
ATOM 716 C C . THR A 1 84 ? 16.534 -3.648 -18.478 1.00 82.19 84 THR A C 1
ATOM 718 O O . THR A 1 84 ? 16.857 -3.848 -19.647 1.00 82.19 84 THR A O 1
ATOM 721 N N . ARG A 1 85 ? 16.304 -4.660 -17.627 1.00 81.44 85 ARG A N 1
ATOM 722 C CA . ARG A 1 85 ? 16.455 -6.073 -18.024 1.00 81.44 85 ARG A CA 1
ATOM 723 C C . ARG A 1 85 ? 15.495 -6.471 -19.144 1.00 81.44 85 ARG A C 1
ATOM 725 O O . ARG A 1 85 ? 15.907 -7.157 -20.071 1.00 81.44 85 ARG A O 1
ATOM 732 N N . LYS A 1 86 ? 14.234 -6.023 -19.092 1.00 82.12 86 LYS A N 1
ATOM 733 C CA . LYS A 1 86 ? 13.265 -6.276 -20.171 1.00 82.12 86 LYS A CA 1
ATOM 734 C C . LYS A 1 86 ? 13.714 -5.663 -21.498 1.00 82.12 86 LYS A C 1
ATOM 736 O O . LYS A 1 86 ? 13.634 -6.331 -22.520 1.00 82.12 86 LYS A O 1
ATOM 741 N N . LYS A 1 87 ? 14.215 -4.423 -21.483 1.00 84.12 87 LYS A N 1
ATOM 742 C CA . LYS A 1 87 ? 14.741 -3.767 -22.690 1.00 84.12 87 LYS A CA 1
ATOM 743 C C . LYS A 1 87 ? 15.942 -4.515 -23.268 1.00 84.12 87 LYS A C 1
ATOM 745 O O . LYS A 1 87 ? 15.982 -4.730 -24.472 1.00 84.12 87 LYS A O 1
ATOM 750 N N . ALA A 1 88 ? 16.870 -4.953 -22.417 1.00 79.62 88 ALA A N 1
ATOM 751 C CA . ALA A 1 88 ? 18.018 -5.748 -22.846 1.00 79.62 88 ALA A CA 1
ATOM 75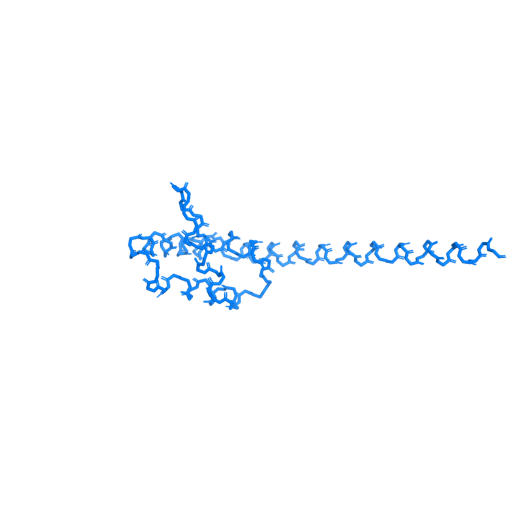2 C C . ALA A 1 88 ? 17.589 -7.084 -23.479 1.00 79.62 88 ALA A C 1
ATOM 754 O O . ALA A 1 88 ? 18.099 -7.448 -24.532 1.00 79.62 88 ALA A O 1
ATOM 755 N N . ALA A 1 89 ? 16.608 -7.777 -22.892 1.00 82.88 89 ALA A N 1
ATOM 756 C CA . ALA A 1 89 ? 16.080 -9.022 -23.450 1.00 82.88 89 ALA A CA 1
ATOM 757 C C . ALA A 1 89 ? 15.444 -8.823 -24.838 1.00 82.88 89 ALA A C 1
ATOM 759 O O . ALA A 1 89 ? 15.705 -9.611 -25.741 1.00 82.88 89 ALA A O 1
ATOM 760 N N . ILE A 1 90 ? 14.662 -7.753 -25.024 1.00 82.50 90 ILE A N 1
ATOM 761 C CA . ILE A 1 90 ? 14.064 -7.416 -26.327 1.00 82.50 90 ILE A CA 1
ATOM 762 C C . ILE A 1 90 ? 15.154 -7.076 -27.352 1.00 82.50 90 ILE A C 1
ATOM 764 O O . ILE A 1 90 ? 15.089 -7.534 -28.487 1.00 82.50 90 ILE A O 1
ATOM 768 N N . ALA A 1 91 ? 16.179 -6.315 -26.959 1.00 82.88 91 ALA A N 1
ATOM 769 C CA . ALA A 1 91 ? 17.288 -5.976 -27.849 1.00 82.88 91 ALA A CA 1
ATOM 770 C C . ALA A 1 91 ? 18.057 -7.223 -28.326 1.00 82.88 91 ALA A C 1
ATOM 772 O O . ALA A 1 91 ? 18.357 -7.328 -29.510 1.00 82.88 91 ALA A O 1
ATOM 773 N N . ILE A 1 92 ? 18.317 -8.187 -27.433 1.00 81.81 92 ILE A N 1
ATOM 774 C CA . ILE A 1 92 ? 18.967 -9.463 -27.780 1.00 81.81 92 ILE A CA 1
ATOM 775 C C . ILE A 1 92 ? 18.088 -10.291 -28.725 1.00 81.81 92 ILE A C 1
ATOM 777 O O . ILE A 1 92 ? 18.594 -10.844 -29.696 1.00 81.81 92 ILE A O 1
ATOM 781 N N . GLN A 1 93 ? 16.778 -10.365 -28.466 1.00 78.12 93 GLN A N 1
ATOM 782 C CA . GLN A 1 93 ? 15.844 -11.068 -29.352 1.00 78.12 93 GLN A CA 1
ATOM 783 C C . GLN A 1 93 ? 15.828 -10.454 -30.754 1.00 78.12 93 GLN A C 1
ATOM 785 O O . GLN A 1 93 ? 15.899 -11.183 -31.737 1.00 78.12 93 GLN A O 1
ATOM 790 N N . ASN A 1 94 ? 15.792 -9.124 -30.847 1.00 78.31 94 ASN A N 1
ATOM 791 C CA . ASN A 1 94 ? 15.812 -8.425 -32.129 1.00 78.31 94 ASN A CA 1
ATOM 792 C C . ASN A 1 94 ? 17.133 -8.637 -32.880 1.00 78.31 94 ASN A C 1
ATOM 794 O O . ASN A 1 94 ? 17.099 -8.861 -34.083 1.00 78.31 94 ASN A O 1
ATOM 798 N N . ALA A 1 95 ? 18.275 -8.612 -32.184 1.00 78.00 95 ALA A N 1
ATOM 799 C CA . ALA A 1 95 ? 19.574 -8.893 -32.795 1.00 78.00 95 ALA A CA 1
ATOM 800 C C . ALA A 1 95 ? 19.648 -10.331 -33.337 1.00 78.00 95 ALA A C 1
ATOM 802 O O . ALA A 1 95 ? 20.021 -10.534 -34.484 1.00 78.00 95 ALA A O 1
ATOM 803 N N . GLY A 1 96 ? 19.196 -11.324 -32.561 1.00 75.25 96 GLY A N 1
ATOM 804 C CA . GLY A 1 96 ? 19.174 -12.719 -33.012 1.00 75.25 96 GLY A CA 1
ATOM 805 C C . GLY A 1 96 ? 18.225 -12.978 -34.189 1.00 75.25 96 GLY A C 1
ATOM 806 O O . GLY A 1 96 ? 18.517 -13.823 -35.030 1.00 75.25 96 GLY A O 1
ATOM 807 N N . LEU A 1 97 ? 17.106 -12.248 -34.278 1.00 71.56 97 LEU A N 1
ATOM 808 C CA . LEU A 1 97 ? 16.213 -12.294 -35.442 1.00 71.56 97 LEU A CA 1
ATOM 809 C C . LEU A 1 97 ? 16.869 -11.672 -36.684 1.00 71.56 97 LEU A C 1
ATOM 811 O O . LEU A 1 97 ? 16.781 -12.253 -37.759 1.00 71.56 97 LEU A O 1
ATOM 815 N N . GLN A 1 98 ? 17.566 -10.542 -36.532 1.00 68.31 98 GLN A N 1
ATOM 816 C CA . GLN A 1 98 ? 18.309 -9.906 -37.627 1.00 68.31 98 GLN A CA 1
ATOM 817 C C . GLN A 1 98 ? 19.463 -10.782 -38.133 1.00 68.31 98 GLN A C 1
ATOM 819 O O . GLN A 1 98 ? 19.647 -10.906 -39.341 1.00 68.31 98 GLN A O 1
ATOM 824 N N . ASP A 1 99 ? 20.198 -11.438 -37.233 1.00 62.00 99 ASP A N 1
ATOM 825 C CA . ASP A 1 99 ? 21.268 -12.371 -37.602 1.00 62.00 99 ASP A CA 1
ATOM 826 C C . ASP A 1 99 ? 20.715 -13.615 -38.324 1.00 62.00 99 ASP A C 1
ATOM 828 O O . ASP A 1 99 ? 21.337 -14.125 -39.259 1.00 62.00 99 ASP A O 1
ATOM 832 N N . ALA A 1 100 ? 19.527 -14.092 -37.933 1.00 63.88 100 ALA A N 1
ATOM 833 C CA . ALA A 1 100 ? 18.849 -15.200 -38.603 1.00 63.88 100 ALA A CA 1
ATOM 834 C C . ALA A 1 100 ? 18.338 -14.819 -40.004 1.00 63.88 100 ALA A C 1
ATOM 836 O O . ALA A 1 100 ? 18.437 -15.635 -40.915 1.00 63.88 100 ALA A O 1
ATOM 837 N N . GLU A 1 101 ? 17.832 -13.596 -40.196 1.00 59.62 101 GLU A N 1
ATOM 838 C CA . GLU A 1 101 ? 17.414 -13.080 -41.509 1.00 59.62 101 GLU A CA 1
ATOM 839 C C . GLU A 1 101 ? 18.602 -12.812 -42.446 1.00 59.62 101 GLU A C 1
ATOM 841 O O . GLU A 1 101 ? 18.486 -13.032 -43.646 1.00 59.62 101 GLU A O 1
ATOM 846 N N . ALA A 1 102 ? 19.753 -12.388 -41.915 1.00 64.38 102 ALA A N 1
ATOM 847 C CA . ALA A 1 102 ? 20.967 -12.138 -42.697 1.00 64.38 102 ALA A CA 1
ATOM 848 C C . ALA A 1 102 ? 21.745 -13.412 -43.090 1.00 64.38 102 ALA A C 1
ATOM 850 O O . ALA A 1 102 ? 22.717 -13.328 -43.841 1.00 64.38 102 ALA A O 1
ATOM 851 N N . SER A 1 103 ? 21.351 -14.578 -42.566 1.00 62.75 103 SER A N 1
ATOM 852 C CA . SER A 1 103 ? 22.005 -15.874 -42.813 1.00 62.75 103 SER A CA 1
ATOM 853 C C . SER A 1 103 ? 21.343 -16.708 -43.928 1.00 62.75 103 SER A C 1
ATOM 855 O O . SER A 1 103 ? 21.728 -17.864 -44.121 1.00 62.75 103 SER A O 1
ATOM 857 N N . PHE A 1 104 ? 20.368 -16.139 -44.648 1.00 49.81 104 PHE A N 1
ATOM 858 C CA . PHE A 1 104 ? 19.732 -16.694 -45.854 1.00 49.81 104 PHE A CA 1
ATOM 859 C C . PHE A 1 104 ? 20.097 -15.874 -47.096 1.00 49.81 104 PHE A C 1
ATOM 861 O O . PHE A 1 104 ? 20.130 -16.481 -48.191 1.00 49.81 104 PHE A O 1
#

pLDDT: mean 87.15, std 9.22, range [49.81, 95.81]

Foldseek 3Di:
DLVVLLVVQPPDPPDHDLELLSQCVVVVPQDPVVSVVSSVCNLPDPSDPVVSSVVRVVRHVVCVVPPSVVSNVVSNVVVVVVVVVVVVVVVVVVVVVVVVVVVD

Radius of gyration: 19.76 Å; chains: 1; bounding box: 39×26×60 Å